Protein AF-A0A9E3T4A7-F1 (afdb_monomer)

Radius of gyration: 17.01 Å; Cα contacts (8 Å, |Δi|>4): 308; chains: 1; bounding box: 32×29×66 Å

Nearest PDB structures (foldseek):
  6pbk-assembly1_C-3  TM=8.764E-01  e=1.863E-07  Sulfolobus acidocaldarius DSM 639
  5tug-assembly1_C-2  TM=8.739E-01  e=6.715E-07  Sulfolobus acidocaldarius
  5tug-assembly1_D-3  TM=7.798E-01  e=9.202E-06  Sulfolobus acidocaldarius
  4i2x-assembly1_E  TM=5.797E-01  e=2.916E-01  Homo sapiens
  6v3p-assembly2_C  TM=4.335E-01  e=7.231E-01  Streptococcus agalactiae

Foldseek 3Di:
DPVVVVVVVVVVLVVVLQQWAKEFPDKDWPADPVGDQDPPVPPLWTKIKIKMAGQGQFWADPVQPKFKWKDAVVDIDTAHACVVQPPDPQHKDKDWPPDHTRHHGTMIIIMTIGNDDDDWHKMKIKIAGPSGHIDIDIDTD

pLDDT: mean 92.67, std 7.83, range [54.75, 98.69]

Mean predicted aligned error: 5.04 Å

Solvent-accessible surface area (backbone atoms only — not comparable to full-atom values): 7828 Å² total; per-residue (Å²): 134,67,68,63,59,52,53,51,54,52,51,52,53,51,51,52,45,71,31,42,39,64,38,71,77,49,68,48,64,35,50,44,98,88,66,48,74,38,54,77,84,71,81,67,41,28,42,35,42,36,35,33,32,28,73,24,79,42,68,61,70,67,75,80,60,45,47,39,32,44,34,45,64,97,61,56,44,78,46,42,35,36,92,79,39,60,94,48,68,58,20,30,51,75,48,44,79,80,52,93,63,52,33,52,76,27,39,36,39,37,39,37,38,25,74,55,80,78,76,74,45,55,30,38,39,36,45,28,45,81,81,66,53,64,37,72,50,75,46,76,86

Structure (mmCIF, N/CA/C/O backbone):
data_AF-A0A9E3T4A7-F1
#
_entry.id   AF-A0A9E3T4A7-F1
#
loop_
_atom_site.group_PDB
_atom_site.id
_atom_site.type_symbol
_atom_site.label_atom_id
_atom_site.label_alt_id
_atom_site.label_comp_id
_atom_site.label_asym_id
_atom_site.label_entity_id
_atom_site.label_seq_id
_atom_site.pdbx_PDB_ins_code
_atom_site.Cartn_x
_atom_site.Cartn_y
_atom_site.Cartn_z
_atom_site.occupancy
_atom_site.B_iso_or_equiv
_atom_site.auth_seq_id
_atom_site.auth_comp_id
_atom_site.auth_asym_id
_atom_site.auth_atom_id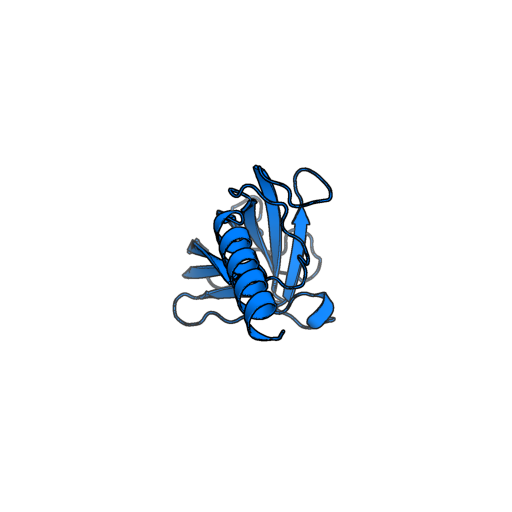
_atom_site.pdbx_PDB_model_num
ATOM 1 N N . MET A 1 1 ? -1.606 -4.770 42.884 1.00 54.75 1 MET A N 1
ATOM 2 C CA . MET A 1 1 ? -2.603 -4.351 41.872 1.00 54.75 1 MET A CA 1
ATOM 3 C C . MET A 1 1 ? -2.022 -4.399 40.449 1.00 54.75 1 MET A C 1
ATOM 5 O O . MET A 1 1 ? -2.256 -3.493 39.681 1.00 54.75 1 MET A O 1
ATOM 9 N N . GLN A 1 2 ? -1.274 -5.444 40.065 1.00 60.03 2 GLN A N 1
ATOM 10 C CA . GLN A 1 2 ? -0.602 -5.496 38.746 1.00 60.03 2 GLN A CA 1
ATOM 11 C C . GLN A 1 2 ? -1.293 -6.431 37.734 1.00 60.03 2 GLN A C 1
ATOM 13 O O . GLN A 1 2 ? -1.155 -6.250 36.531 1.00 60.03 2 GLN A O 1
ATOM 18 N N . GLY A 1 3 ? -2.070 -7.415 38.206 1.00 66.62 3 GLY A N 1
ATOM 19 C CA . GLY A 1 3 ? -2.754 -8.380 37.333 1.00 66.62 3 GLY A CA 1
ATOM 20 C C . GLY A 1 3 ? -4.031 -7.853 36.667 1.00 66.62 3 GLY A C 1
ATOM 21 O O . GLY A 1 3 ? -4.345 -8.268 35.557 1.00 66.62 3 GLY A O 1
ATOM 22 N N . GLY A 1 4 ? -4.753 -6.923 37.306 1.00 77.69 4 GLY A N 1
ATOM 23 C CA . GLY A 1 4 ? -5.997 -6.356 36.763 1.00 77.69 4 GLY A CA 1
ATOM 24 C C . GLY A 1 4 ? -5.761 -5.464 35.542 1.00 77.69 4 GLY A C 1
ATOM 25 O O . GLY A 1 4 ? -6.419 -5.632 34.518 1.00 77.69 4 GLY A O 1
ATOM 26 N N . ASP A 1 5 ? -4.755 -4.590 35.617 1.00 78.75 5 ASP A N 1
ATOM 27 C CA . ASP A 1 5 ? -4.411 -3.654 34.538 1.00 78.75 5 ASP A CA 1
ATOM 28 C C . ASP A 1 5 ? -3.864 -4.379 33.298 1.00 78.75 5 ASP A C 1
ATOM 30 O O . ASP A 1 5 ? -4.165 -4.019 32.155 1.00 78.75 5 ASP A O 1
ATOM 34 N N . ALA A 1 6 ? -3.110 -5.464 33.508 1.00 76.81 6 ALA A N 1
ATOM 35 C CA . ALA A 1 6 ? -2.626 -6.315 32.427 1.00 76.81 6 ALA A CA 1
ATOM 36 C C . ALA A 1 6 ? -3.787 -6.992 31.675 1.00 76.81 6 ALA A C 1
ATOM 38 O O . ALA A 1 6 ? -3.819 -6.963 30.447 1.00 76.81 6 ALA A O 1
ATOM 39 N N . ILE A 1 7 ? -4.780 -7.540 32.384 1.00 80.50 7 ILE A N 1
ATOM 40 C CA . ILE A 1 7 ? -5.950 -8.172 31.749 1.00 80.50 7 ILE A CA 1
ATOM 41 C C . ILE A 1 7 ? -6.802 -7.134 31.010 1.00 80.50 7 ILE A C 1
ATOM 43 O O . ILE A 1 7 ? -7.210 -7.379 29.875 1.00 80.50 7 ILE A O 1
ATOM 47 N N . ALA A 1 8 ? -7.020 -5.959 31.607 1.00 78.56 8 ALA A N 1
ATOM 48 C CA . ALA A 1 8 ? -7.761 -4.878 30.964 1.00 78.56 8 ALA A CA 1
ATOM 49 C C . ALA A 1 8 ? -7.078 -4.424 29.663 1.00 78.56 8 ALA A C 1
ATOM 51 O O . ALA A 1 8 ? -7.720 -4.367 28.616 1.00 78.56 8 ALA A O 1
ATOM 52 N N . SER A 1 9 ? -5.764 -4.174 29.687 1.00 80.00 9 SER A N 1
ATOM 53 C CA . SER A 1 9 ? -5.018 -3.767 28.486 1.00 80.00 9 SER A CA 1
ATOM 54 C C . SER A 1 9 ? -5.016 -4.835 27.384 1.00 80.00 9 SER A C 1
ATOM 56 O O . SER A 1 9 ? -5.099 -4.497 26.202 1.00 80.00 9 SER A O 1
ATOM 58 N N . MET A 1 10 ? -4.993 -6.120 27.747 1.00 79.19 10 MET A N 1
ATOM 59 C CA . MET A 1 10 ? -5.132 -7.221 26.790 1.00 79.19 10 MET A CA 1
ATOM 60 C C . MET A 1 10 ? -6.530 -7.279 26.164 1.00 79.19 10 MET A C 1
ATOM 62 O O . MET A 1 10 ? -6.639 -7.476 24.952 1.00 79.19 10 MET A O 1
ATOM 66 N N . ALA A 1 11 ? -7.586 -7.059 26.953 1.00 75.06 11 ALA A N 1
ATOM 67 C CA . ALA A 1 11 ? -8.955 -6.990 26.447 1.00 75.06 11 ALA A CA 1
ATOM 68 C C . ALA A 1 11 ? -9.130 -5.827 25.455 1.00 75.06 11 ALA A C 1
ATOM 70 O O . ALA A 1 11 ? -9.633 -6.045 24.353 1.00 75.06 11 ALA A O 1
ATOM 71 N N . TYR A 1 12 ? -8.611 -4.637 25.781 1.00 78.62 12 TYR A N 1
ATOM 72 C CA . TYR A 1 12 ? -8.646 -3.475 24.884 1.00 78.62 12 TYR A CA 1
ATOM 73 C C . TYR A 1 12 ? -7.902 -3.718 23.566 1.00 78.62 12 TYR A C 1
ATOM 75 O O . TYR A 1 12 ? -8.422 -3.403 22.500 1.00 78.62 12 TYR A O 1
ATOM 83 N N . ARG A 1 13 ? -6.704 -4.321 23.602 1.00 79.81 13 ARG A N 1
ATOM 84 C CA . ARG A 1 13 ? -5.953 -4.652 22.373 1.00 79.81 13 ARG A CA 1
ATOM 85 C C . ARG A 1 13 ? -6.700 -5.649 21.489 1.00 79.81 13 ARG A C 1
ATOM 87 O O . ARG A 1 13 ? -6.646 -5.538 20.265 1.00 79.81 13 ARG A O 1
ATOM 94 N N . SER A 1 14 ? -7.373 -6.622 22.101 1.00 76.38 14 SER A N 1
ATOM 95 C CA . SER A 1 14 ? -8.200 -7.593 21.382 1.00 76.38 14 SER A CA 1
ATOM 96 C C . SER A 1 14 ? -9.402 -6.913 20.720 1.00 76.38 14 SER A C 1
ATOM 98 O O . SER A 1 14 ? -9.646 -7.109 19.532 1.00 76.38 14 SER A O 1
ATOM 100 N N . GLU A 1 15 ? -10.103 -6.046 21.453 1.00 79.69 15 GLU A N 1
ATOM 101 C CA . GLU A 1 15 ? -11.248 -5.296 20.933 1.00 79.69 15 GLU A CA 1
ATOM 102 C C . GLU A 1 15 ? -10.846 -4.346 19.795 1.00 79.69 15 GLU A C 1
ATOM 104 O O . GLU A 1 15 ? -11.518 -4.298 18.765 1.00 79.69 15 GLU A O 1
ATOM 109 N N . GLU A 1 16 ? -9.713 -3.650 19.920 1.00 77.75 16 GLU A N 1
ATOM 110 C CA . GLU A 1 16 ? -9.213 -2.754 18.873 1.00 77.75 16 GLU A CA 1
ATOM 111 C C . GLU A 1 16 ? -8.851 -3.519 17.591 1.00 77.75 16 GLU A C 1
ATOM 113 O O . GLU A 1 16 ? -9.136 -3.062 16.483 1.00 77.75 16 GLU A O 1
ATOM 118 N N . ARG A 1 17 ? -8.303 -4.734 17.725 1.00 78.44 17 ARG A N 1
ATOM 119 C CA . ARG A 1 17 ? -8.078 -5.647 16.592 1.00 78.44 17 ARG A CA 1
ATOM 120 C C . ARG A 1 17 ? -9.379 -6.134 15.959 1.00 78.44 17 ARG A C 1
ATOM 122 O O . ARG A 1 17 ? -9.418 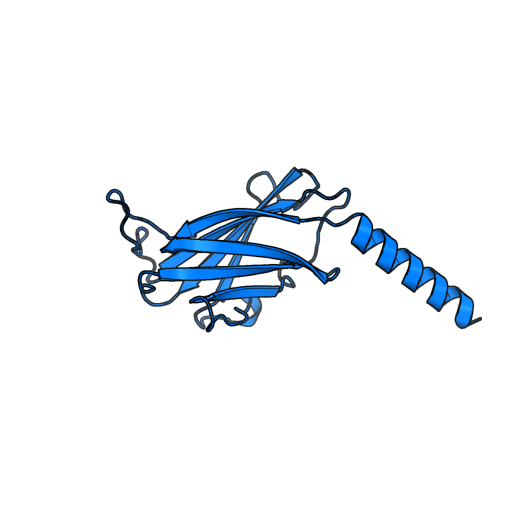-6.316 14.748 1.00 78.44 17 ARG A O 1
ATOM 129 N N . MET A 1 18 ? -10.427 -6.362 16.749 1.00 79.94 18 MET A N 1
ATOM 130 C CA . MET A 1 18 ? -11.738 -6.765 16.227 1.00 79.94 18 MET A CA 1
ATOM 131 C C . MET A 1 18 ? -12.436 -5.616 15.490 1.00 79.94 18 MET A C 1
ATOM 133 O O . MET A 1 18 ? -13.105 -5.852 14.487 1.00 79.94 18 MET A O 1
ATOM 137 N N . LYS A 1 19 ? -12.267 -4.375 15.963 1.00 87.25 19 LYS A N 1
ATOM 138 C CA . LYS A 1 19 ? -12.854 -3.178 15.342 1.00 87.25 19 LYS A CA 1
ATOM 139 C C . LYS A 1 19 ? -12.082 -2.700 14.122 1.00 87.25 19 LYS A C 1
ATOM 141 O O . LYS A 1 19 ? -12.698 -2.201 13.185 1.00 87.25 19 LYS A O 1
ATOM 146 N N . SER A 1 20 ? -10.765 -2.854 14.107 1.00 90.25 20 SER A N 1
ATOM 147 C CA . SER A 1 20 ? -9.947 -2.501 12.950 1.00 90.25 20 SER A CA 1
ATOM 148 C C . SER A 1 20 ? -10.022 -3.595 11.884 1.00 90.25 20 SER A C 1
ATOM 150 O O . SER A 1 20 ? -9.679 -4.742 12.147 1.00 90.25 20 SER A O 1
ATOM 152 N N . GLN A 1 21 ? -10.431 -3.253 10.664 1.00 95.75 21 GLN A N 1
ATOM 153 C CA . GLN A 1 21 ? -10.386 -4.151 9.507 1.00 95.75 21 GLN A CA 1
ATOM 154 C C . GLN A 1 21 ? -9.998 -3.349 8.269 1.00 95.75 21 GLN A C 1
ATOM 156 O O . GLN A 1 21 ? -10.434 -2.210 8.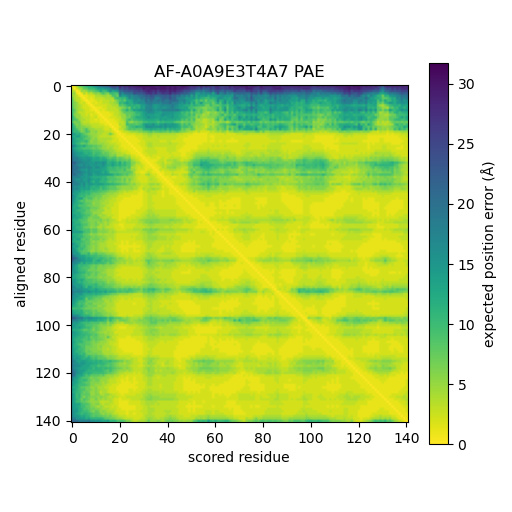099 1.00 95.75 21 GLN A O 1
ATOM 161 N N . ILE A 1 22 ? -9.188 -3.947 7.400 1.00 98.00 22 ILE A N 1
ATOM 162 C CA . ILE A 1 22 ? -8.771 -3.331 6.142 1.00 98.00 22 ILE A CA 1
ATOM 163 C C . ILE A 1 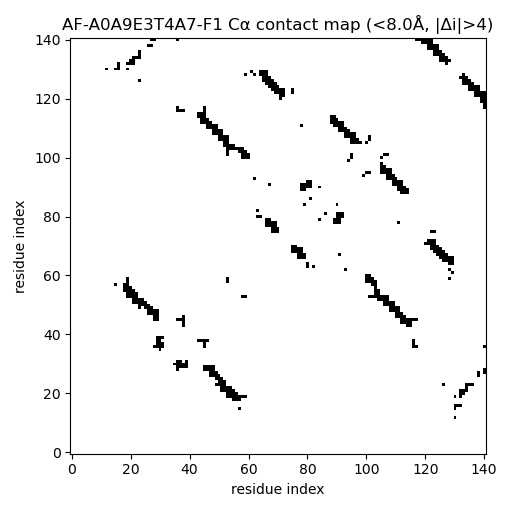22 ? -8.958 -4.299 4.986 1.00 98.00 22 ILE A C 1
ATOM 165 O O . ILE A 1 22 ? -8.938 -5.514 5.178 1.00 98.00 22 ILE A O 1
ATOM 169 N N . ARG A 1 23 ? -9.098 -3.745 3.783 1.00 98.38 23 ARG A N 1
ATOM 170 C CA . ARG A 1 23 ? -9.089 -4.518 2.548 1.00 98.38 23 ARG A CA 1
ATOM 171 C C . ARG A 1 23 ? -8.361 -3.777 1.442 1.00 98.38 23 ARG A C 1
ATOM 173 O O . ARG A 1 23 ? -8.708 -2.635 1.150 1.00 98.38 23 ARG A O 1
ATOM 180 N N . ILE A 1 24 ? -7.401 -4.423 0.799 1.00 98.56 24 ILE A N 1
ATOM 181 C CA . ILE A 1 24 ? -6.835 -3.957 -0.462 1.00 98.56 24 ILE A CA 1
ATOM 182 C C . ILE A 1 24 ? -7.923 -4.141 -1.520 1.00 98.56 24 ILE A C 1
ATOM 184 O O . ILE A 1 24 ? -8.411 -5.248 -1.755 1.00 98.56 24 ILE A O 1
ATOM 188 N N . ILE A 1 25 ? -8.359 -3.032 -2.109 1.00 98.06 25 ILE A N 1
ATOM 189 C CA . ILE A 1 25 ? -9.440 -3.025 -3.100 1.00 98.06 25 ILE A CA 1
ATOM 190 C C . ILE A 1 25 ? -8.906 -2.995 -4.528 1.00 98.06 25 ILE A C 1
ATOM 192 O O . ILE A 1 25 ? -9.595 -3.462 -5.431 1.00 98.06 25 ILE A O 1
ATOM 196 N N . HIS A 1 26 ? -7.697 -2.465 -4.731 1.00 97.56 26 HIS A N 1
ATOM 197 C CA . HIS A 1 26 ? -7.039 -2.440 -6.029 1.00 97.56 26 HIS A CA 1
ATOM 198 C C . HIS A 1 26 ? -5.544 -2.125 -5.895 1.00 97.56 26 HIS A C 1
ATOM 200 O O . HIS A 1 26 ? -5.125 -1.521 -4.906 1.00 97.56 26 HIS A O 1
ATOM 206 N N . ALA A 1 27 ? -4.765 -2.495 -6.909 1.00 97.50 27 ALA A N 1
ATOM 207 C CA . ALA A 1 27 ? -3.399 -2.032 -7.092 1.00 97.50 27 ALA A CA 1
ATOM 208 C C . ALA A 1 27 ? -3.058 -1.964 -8.585 1.00 97.50 27 ALA A C 1
ATOM 210 O O . ALA A 1 27 ? -3.535 -2.803 -9.352 1.00 97.50 27 ALA A O 1
ATOM 211 N N . ALA A 1 28 ? -2.254 -0.978 -8.973 1.00 95.31 28 ALA A N 1
ATOM 212 C CA . ALA A 1 28 ? -1.836 -0.744 -10.351 1.00 95.31 28 ALA A CA 1
ATOM 213 C C . ALA A 1 28 ? -0.485 -0.019 -10.390 1.00 95.31 28 ALA A C 1
ATOM 215 O O . ALA A 1 28 ? -0.167 0.739 -9.475 1.00 95.31 28 ALA A O 1
ATOM 216 N N . GLY A 1 29 ? 0.293 -0.234 -11.448 1.00 94.38 29 GLY A N 1
ATOM 217 C CA . GLY A 1 29 ? 1.458 0.599 -11.735 1.00 94.38 29 GLY A CA 1
ATOM 218 C C . GLY A 1 29 ? 1.058 1.971 -12.284 1.00 94.38 29 GLY A C 1
ATOM 219 O O . GLY A 1 29 ? -0.086 2.192 -12.680 1.00 94.38 29 GLY A O 1
ATOM 220 N N . GLU A 1 30 ? 2.011 2.889 -12.322 1.00 93.56 30 GLU A N 1
ATOM 221 C CA . GLU A 1 30 ? 1.974 4.100 -13.125 1.00 93.56 30 GLU A CA 1
ATOM 222 C C . GLU A 1 30 ? 2.061 3.718 -14.605 1.00 93.56 30 GLU A C 1
ATOM 224 O O . GLU A 1 30 ? 3.124 3.370 -15.117 1.00 93.56 30 GLU A O 1
ATOM 229 N N . LEU A 1 31 ? 0.902 3.675 -15.261 1.00 90.50 31 LEU A N 1
ATOM 230 C CA . LEU A 1 31 ? 0.785 3.295 -16.665 1.00 90.50 31 LEU A CA 1
ATOM 231 C C . LEU A 1 31 ? 0.633 4.538 -17.543 1.00 90.50 31 LEU A C 1
ATOM 233 O O . LEU A 1 31 ? -0.104 5.461 -17.186 1.00 90.50 31 LEU A O 1
ATOM 237 N N . ASP A 1 32 ? 1.285 4.536 -18.702 1.00 86.56 32 ASP A N 1
ATOM 238 C CA . ASP A 1 32 ? 1.069 5.530 -19.751 1.00 86.56 32 ASP A CA 1
ATOM 239 C C . ASP A 1 32 ? -0.289 5.342 -20.465 1.00 86.56 32 ASP A C 1
ATOM 241 O O . ASP A 1 32 ? -1.110 4.492 -20.106 1.00 86.56 32 ASP A O 1
ATOM 245 N N . SER A 1 33 ? -0.557 6.156 -21.492 1.00 85.94 33 SER A N 1
ATOM 246 C CA . SER A 1 33 ? -1.807 6.082 -22.262 1.00 85.94 33 SER A CA 1
ATOM 247 C C . SER A 1 33 ? -2.004 4.771 -23.028 1.00 85.94 33 SER A C 1
ATOM 249 O O . SER A 1 33 ? -3.139 4.448 -23.375 1.00 85.94 33 SER A O 1
ATOM 251 N N . ASP A 1 34 ? -0.924 4.037 -23.291 1.00 86.44 34 ASP A N 1
ATOM 252 C CA . ASP A 1 34 ? -0.921 2.762 -24.006 1.00 86.44 34 ASP A CA 1
ATOM 253 C C . ASP A 1 34 ? -0.900 1.557 -23.040 1.00 86.44 34 ASP A C 1
ATOM 255 O O . ASP A 1 34 ? -0.994 0.408 -23.475 1.00 86.44 34 ASP A O 1
ATOM 259 N N . GLY A 1 35 ? -0.855 1.812 -21.726 1.00 83.31 35 GLY A N 1
ATOM 260 C CA . GLY A 1 35 ? -0.883 0.802 -20.672 1.00 83.31 35 GLY A CA 1
ATOM 261 C C . GLY A 1 35 ? 0.493 0.279 -20.258 1.00 83.31 35 GLY A C 1
ATOM 262 O O . GLY A 1 35 ? 0.550 -0.717 -19.537 1.00 83.31 35 GLY A O 1
ATOM 263 N N . TRP A 1 36 ? 1.586 0.914 -20.686 1.00 84.25 36 TRP A N 1
ATOM 264 C CA . TRP A 1 36 ? 2.945 0.520 -20.311 1.00 84.25 36 TRP A CA 1
ATOM 265 C C . TRP A 1 36 ? 3.359 1.139 -18.987 1.00 84.25 36 TRP A C 1
ATOM 267 O O . TRP A 1 36 ? 3.123 2.320 -18.741 1.00 84.25 36 TRP A O 1
ATOM 277 N N . PHE A 1 37 ? 4.026 0.348 -18.148 1.00 87.62 37 PHE A N 1
ATOM 278 C CA . PHE A 1 37 ? 4.580 0.845 -16.897 1.00 87.62 37 PHE A CA 1
ATOM 279 C C . PHE A 1 37 ? 5.730 1.824 -17.151 1.00 87.62 37 PHE A C 1
ATOM 281 O O . PHE A 1 37 ? 6.778 1.443 -17.678 1.00 87.62 37 PHE A O 1
ATOM 288 N N . GLN A 1 38 ? 5.540 3.083 -16.763 1.00 89.56 38 GLN A N 1
ATOM 289 C CA . GLN A 1 38 ? 6.480 4.161 -17.040 1.00 89.56 38 GLN A CA 1
ATOM 290 C C . GLN A 1 38 ? 6.352 5.289 -16.006 1.00 89.56 38 GLN A C 1
ATOM 292 O O . GLN A 1 38 ? 5.281 5.522 -15.462 1.00 89.56 38 GLN A O 1
ATOM 297 N N . ASP A 1 39 ? 7.439 6.030 -15.777 1.00 91.25 39 ASP A N 1
ATOM 298 C CA . ASP A 1 39 ? 7.393 7.333 -15.103 1.00 91.25 39 ASP A CA 1
ATOM 299 C C . ASP A 1 39 ? 6.659 8.341 -16.007 1.00 91.25 39 ASP A C 1
ATOM 301 O O . ASP A 1 39 ? 7.240 8.941 -16.919 1.00 91.25 39 ASP A O 1
ATOM 305 N N . THR A 1 40 ? 5.347 8.469 -15.809 1.00 91.56 40 THR A N 1
ATOM 306 C CA . THR A 1 40 ? 4.474 9.316 -16.636 1.00 91.56 40 THR A CA 1
ATOM 307 C C . THR A 1 40 ? 4.546 10.785 -16.247 1.00 91.56 40 THR A C 1
ATOM 309 O O . THR A 1 40 ? 4.215 11.658 -17.053 1.00 91.56 40 THR A O 1
ATOM 312 N N . ASN A 1 41 ? 4.975 11.072 -15.019 1.00 91.38 41 ASN A N 1
ATOM 313 C CA . ASN A 1 41 ? 5.031 12.424 -14.483 1.00 91.38 41 ASN A CA 1
ATOM 314 C C . ASN A 1 41 ? 6.446 13.046 -14.550 1.00 91.38 41 ASN A C 1
ATOM 316 O O . ASN A 1 41 ? 6.594 14.253 -14.346 1.00 91.38 41 ASN A O 1
ATOM 320 N N . GLY A 1 42 ? 7.461 12.254 -14.909 1.00 90.31 42 GLY A N 1
ATOM 321 C CA . GLY A 1 42 ? 8.835 12.680 -15.170 1.00 90.31 42 GLY A CA 1
ATOM 322 C C . GLY A 1 42 ? 9.635 13.025 -13.913 1.00 90.31 42 GLY A C 1
ATOM 323 O O . GLY A 1 42 ? 10.597 13.793 -14.003 1.00 90.31 42 GLY A O 1
ATOM 324 N N . ASN A 1 43 ? 9.238 12.525 -12.739 1.00 92.50 43 ASN A N 1
ATOM 325 C CA . ASN A 1 43 ? 9.907 12.817 -11.465 1.00 92.50 43 ASN A CA 1
ATOM 326 C C . ASN A 1 43 ? 11.097 11.883 -11.162 1.00 92.50 43 ASN A C 1
ATOM 328 O O . ASN A 1 43 ? 11.715 12.007 -10.100 1.00 92.50 43 ASN A O 1
ATOM 332 N N . GLY A 1 44 ? 11.428 10.966 -12.074 1.00 92.12 44 GLY A N 1
ATOM 333 C CA . GLY A 1 44 ? 12.474 9.961 -11.910 1.00 92.12 44 GLY A CA 1
ATOM 334 C C . GLY A 1 44 ? 12.070 8.790 -11.012 1.00 92.12 44 GLY A C 1
ATOM 335 O O . GLY A 1 44 ? 12.945 8.034 -10.583 1.00 92.12 44 GLY A O 1
ATOM 336 N N . LYS A 1 45 ? 10.779 8.648 -10.696 1.00 94.19 45 LYS A N 1
ATOM 337 C CA . LYS A 1 45 ? 10.217 7.556 -9.903 1.00 94.19 45 LYS A CA 1
ATOM 338 C C . LYS A 1 45 ? 9.208 6.780 -10.738 1.00 94.19 45 LYS A C 1
ATOM 340 O O . LYS A 1 45 ? 8.465 7.339 -11.528 1.00 94.19 45 LYS A O 1
ATOM 345 N N . PHE A 1 46 ? 9.205 5.475 -10.532 1.00 95.56 46 PHE A N 1
ATOM 346 C CA . PHE A 1 46 ? 8.249 4.548 -11.107 1.00 95.56 46 PHE A CA 1
ATOM 347 C C . PHE A 1 46 ? 7.310 4.104 -9.993 1.00 95.56 46 PHE A C 1
ATOM 349 O O . PHE A 1 46 ? 7.741 3.420 -9.056 1.00 95.56 46 PHE A O 1
ATOM 356 N N . ASP A 1 47 ? 6.050 4.520 -10.074 1.00 97.12 47 ASP A N 1
ATOM 357 C CA . ASP A 1 47 ? 5.132 4.420 -8.945 1.00 97.12 47 ASP A CA 1
ATOM 358 C C . ASP A 1 47 ? 4.186 3.220 -9.043 1.00 97.12 47 ASP A C 1
ATOM 360 O O . ASP A 1 47 ? 3.603 2.936 -10.082 1.00 97.12 47 ASP A O 1
ATOM 364 N N . VAL A 1 48 ? 3.967 2.521 -7.929 1.00 97.75 48 VAL A N 1
ATOM 365 C CA . VAL A 1 48 ? 2.890 1.531 -7.788 1.00 97.75 48 VAL A CA 1
ATOM 366 C C . VAL A 1 48 ? 1.868 2.052 -6.792 1.00 97.75 48 VAL A C 1
ATOM 368 O O . VAL A 1 48 ? 2.188 2.353 -5.643 1.00 97.75 48 VAL A O 1
ATOM 371 N N . PHE A 1 49 ? 0.615 2.128 -7.220 1.00 97.88 49 PHE A N 1
ATOM 372 C CA . PHE A 1 49 ? -0.508 2.581 -6.417 1.00 97.88 49 PHE A CA 1
ATOM 373 C C . PHE A 1 49 ? -1.239 1.392 -5.803 1.00 97.88 49 PHE A C 1
ATOM 375 O O . PHE A 1 49 ? -1.594 0.440 -6.496 1.00 97.88 49 PHE A O 1
ATOM 382 N N . ILE A 1 50 ? -1.508 1.460 -4.502 1.00 98.62 50 ILE A N 1
ATOM 383 C CA . ILE A 1 50 ? -2.249 0.449 -3.747 1.00 98.62 50 ILE A CA 1
ATOM 384 C C . ILE A 1 50 ? -3.378 1.160 -3.004 1.00 98.62 50 ILE A C 1
ATOM 386 O O . ILE A 1 50 ? -3.132 2.000 -2.139 1.00 98.62 50 ILE A O 1
ATOM 390 N N . TRP A 1 51 ? -4.624 0.801 -3.301 1.00 98.62 51 TRP A N 1
ATOM 391 C CA . TRP A 1 51 ? -5.792 1.345 -2.613 1.00 98.62 51 TRP A CA 1
ATOM 392 C C . TRP A 1 51 ? -6.274 0.386 -1.536 1.00 98.62 51 TRP A C 1
ATOM 394 O O . TRP A 1 51 ? -6.632 -0.763 -1.809 1.00 98.62 51 TRP A O 1
ATOM 404 N N . VAL A 1 52 ? -6.330 0.883 -0.304 1.00 98.62 52 VAL A N 1
ATOM 405 C CA . VAL A 1 52 ? -6.716 0.124 0.883 1.00 98.62 52 VAL A CA 1
ATOM 406 C C . VAL A 1 52 ? -7.917 0.789 1.539 1.00 98.62 52 VAL A C 1
ATOM 408 O O . VAL A 1 52 ? -7.873 1.945 1.951 1.00 98.62 52 VAL A O 1
ATOM 411 N N . LYS A 1 53 ? -9.019 0.058 1.663 1.00 98.19 53 LYS A N 1
ATOM 412 C CA . LYS A 1 53 ? -10.239 0.530 2.314 1.00 98.19 53 LYS A CA 1
ATOM 413 C C . LYS A 1 53 ? -10.235 0.166 3.793 1.00 98.19 53 LYS A C 1
ATOM 415 O O . LYS A 1 53 ? -9.934 -0.974 4.141 1.00 98.19 53 LYS A O 1
ATOM 420 N N . ASN A 1 54 ? -10.629 1.105 4.652 1.00 97.75 54 ASN A N 1
ATOM 421 C CA . ASN A 1 54 ? -10.975 0.804 6.037 1.00 97.75 54 ASN A CA 1
ATOM 422 C C . ASN A 1 54 ? -12.389 0.211 6.054 1.00 97.75 54 ASN A C 1
ATOM 424 O O . ASN A 1 54 ? -13.384 0.910 5.844 1.00 97.75 54 ASN A O 1
ATOM 428 N N . THR A 1 55 ? -12.463 -1.100 6.255 1.00 97.50 55 THR A N 1
ATOM 429 C CA . THR A 1 55 ? -13.715 -1.861 6.358 1.00 97.50 55 THR A CA 1
ATOM 430 C C . THR A 1 55 ? -14.090 -2.154 7.810 1.00 97.50 55 THR A C 1
ATOM 432 O O . THR A 1 55 ? -15.015 -2.924 8.057 1.00 97.50 55 THR A O 1
ATOM 435 N N . GLY A 1 56 ? -13.349 -1.587 8.764 1.00 95.81 56 GLY A N 1
ATOM 436 C CA . GLY A 1 56 ? -13.590 -1.709 10.192 1.00 95.81 56 GLY A CA 1
ATOM 437 C C . GLY A 1 56 ? -14.586 -0.686 10.726 1.00 95.81 56 GLY A C 1
ATOM 438 O O . GLY A 1 56 ? -15.219 0.069 9.989 1.00 95.81 56 GLY A O 1
ATOM 439 N N . ALA A 1 57 ? -14.701 -0.668 12.050 1.00 94.56 57 ALA A N 1
ATOM 440 C CA . ALA A 1 57 ? -15.552 0.231 12.819 1.00 94.56 57 ALA A CA 1
ATOM 441 C C . ALA A 1 57 ? -14.767 1.342 13.543 1.00 94.56 57 ALA A C 1
ATOM 443 O O . ALA A 1 57 ? -15.386 2.244 14.106 1.00 94.56 57 ALA A O 1
ATOM 444 N N . SER A 1 58 ? -13.428 1.297 13.547 1.00 94.12 58 SER A N 1
ATOM 445 C CA . SER A 1 58 ? -12.571 2.323 14.157 1.00 94.12 58 SER A CA 1
ATOM 446 C C . SER A 1 58 ? -11.722 3.070 13.127 1.00 94.12 58 SER A C 1
ATOM 448 O O . SER A 1 58 ? -11.441 2.591 12.026 1.00 94.12 58 SER A O 1
ATOM 450 N N . ARG A 1 59 ? -11.337 4.299 13.484 1.00 95.31 59 ARG A N 1
ATOM 451 C CA . ARG A 1 59 ? -10.356 5.089 12.737 1.00 95.31 59 ARG A CA 1
ATOM 452 C C . ARG A 1 59 ? -8.971 4.476 12.931 1.00 95.31 59 ARG A C 1
ATOM 454 O O . ARG A 1 59 ? -8.574 4.214 14.062 1.00 95.31 59 ARG A O 1
ATOM 461 N N . ILE A 1 60 ? -8.216 4.352 11.845 1.00 96.06 60 ILE A N 1
ATOM 462 C CA . ILE A 1 60 ? -6.818 3.920 11.892 1.00 96.06 60 ILE A CA 1
ATOM 463 C C . ILE A 1 60 ? -5.925 5.167 11.950 1.00 96.06 60 ILE A C 1
ATOM 465 O O . ILE A 1 60 ? -6.131 6.136 11.217 1.00 96.06 60 ILE A O 1
ATOM 469 N N . ILE A 1 61 ? -4.958 5.154 12.865 1.00 94.94 61 ILE A N 1
ATOM 470 C CA . ILE A 1 61 ? -3.995 6.239 13.107 1.00 94.94 61 ILE A CA 1
ATOM 471 C C . ILE A 1 61 ? -2.560 5.730 12.929 1.00 94.94 61 ILE A C 1
ATOM 473 O O . ILE A 1 61 ? -2.360 4.541 12.693 1.00 94.94 61 ILE A O 1
ATOM 477 N N . ALA A 1 62 ? -1.577 6.629 13.072 1.00 95.31 62 ALA A N 1
ATOM 478 C CA . ALA A 1 62 ? -0.152 6.330 12.897 1.00 95.31 62 ALA A CA 1
ATOM 479 C C . ALA A 1 62 ? 0.134 5.699 11.526 1.00 95.31 62 ALA A C 1
ATOM 481 O O . ALA A 1 62 ? 0.750 4.642 11.420 1.00 95.31 62 ALA A O 1
ATOM 482 N N . LEU A 1 63 ? -0.358 6.357 10.473 1.00 96.44 63 LEU A N 1
ATOM 483 C CA . LEU A 1 63 ? -0.299 5.849 9.106 1.00 96.44 63 LEU A CA 1
ATOM 484 C C . LEU A 1 63 ? 1.138 5.678 8.603 1.00 96.44 63 LEU A C 1
ATOM 486 O O . LEU A 1 63 ? 1.362 4.787 7.809 1.00 96.44 63 LEU A O 1
ATOM 490 N N . ASP A 1 64 ? 2.129 6.397 9.133 1.00 96.88 64 ASP A N 1
ATOM 491 C CA . ASP A 1 64 ? 3.548 6.166 8.802 1.00 96.88 64 ASP A CA 1
ATOM 492 C C . ASP A 1 64 ? 4.127 4.869 9.400 1.00 96.88 64 ASP A C 1
ATOM 494 O O . ASP A 1 64 ? 5.220 4.442 9.033 1.00 96.88 64 ASP A O 1
ATOM 498 N N . GLN A 1 65 ? 3.408 4.232 10.332 1.00 96.88 65 GLN A N 1
ATOM 499 C CA . GLN A 1 65 ? 3.811 2.991 11.005 1.00 96.88 65 GLN A CA 1
ATOM 500 C C . GLN A 1 65 ? 3.166 1.740 10.392 1.00 96.88 65 GLN A C 1
ATOM 502 O O . GLN A 1 65 ? 3.226 0.665 10.990 1.00 96.88 65 GLN A O 1
ATOM 507 N N . LEU A 1 66 ? 2.530 1.858 9.223 1.00 98.06 66 LEU A N 1
ATOM 508 C CA . LEU A 1 66 ? 2.091 0.687 8.467 1.00 98.06 66 LEU A CA 1
ATOM 509 C C . LEU A 1 66 ? 3.303 -0.126 8.006 1.00 98.06 66 LEU A C 1
ATOM 511 O O . LEU A 1 66 ? 4.330 0.426 7.609 1.00 98.06 66 LEU A O 1
ATOM 515 N N . ASP A 1 67 ? 3.161 -1.447 7.988 1.00 98.50 67 ASP A N 1
ATOM 516 C CA . ASP A 1 67 ? 4.118 -2.303 7.296 1.00 98.50 67 ASP A CA 1
ATOM 517 C C . ASP A 1 67 ? 3.596 -2.614 5.896 1.00 98.50 67 ASP A C 1
ATOM 519 O O . ASP A 1 67 ? 2.566 -3.277 5.735 1.00 98.50 67 ASP A O 1
ATOM 523 N N . VAL A 1 68 ? 4.333 -2.147 4.889 1.00 98.62 68 VAL A N 1
ATOM 524 C CA . VAL A 1 68 ? 4.058 -2.391 3.472 1.00 98.62 68 VAL A CA 1
ATOM 525 C C . VAL A 1 68 ? 5.108 -3.357 2.938 1.00 98.62 68 VAL A C 1
ATOM 527 O O . VAL A 1 68 ? 6.305 -3.075 2.969 1.00 98.62 68 VAL A O 1
ATOM 530 N N . PHE A 1 69 ? 4.659 -4.510 2.455 1.00 98.56 69 PHE A N 1
ATOM 531 C CA . PHE A 1 69 ? 5.488 -5.473 1.743 1.00 98.56 69 PHE A CA 1
ATOM 532 C C . PHE A 1 69 ? 5.105 -5.464 0.275 1.00 98.56 69 PHE A C 1
ATOM 534 O O . PHE A 1 69 ? 3.918 -5.557 -0.052 1.00 98.56 69 PHE A O 1
ATOM 541 N N . PHE A 1 70 ? 6.109 -5.379 -0.589 1.00 98.38 70 PHE A N 1
ATOM 542 C CA . PHE A 1 70 ? 5.916 -5.362 -2.028 1.00 98.38 70 PHE A CA 1
ATOM 543 C C . PHE A 1 70 ? 7.103 -5.993 -2.761 1.00 98.38 70 PHE A C 1
ATOM 545 O O . PHE A 1 70 ? 8.241 -5.953 -2.286 1.00 98.38 70 PHE A O 1
ATOM 552 N N . GLY A 1 71 ? 6.825 -6.597 -3.912 1.00 97.25 71 GLY A N 1
ATOM 553 C CA . GLY A 1 71 ? 7.826 -7.125 -4.835 1.00 97.25 71 GLY A CA 1
ATOM 554 C C . GLY A 1 71 ? 7.333 -8.358 -5.593 1.00 97.25 71 GLY A C 1
ATOM 555 O O . GLY A 1 71 ? 6.189 -8.784 -5.394 1.00 97.25 71 GLY A O 1
ATOM 556 N N . PRO A 1 72 ? 8.181 -8.935 -6.463 1.00 96.50 72 PRO A N 1
ATOM 557 C CA . PRO A 1 72 ? 7.848 -10.137 -7.219 1.00 96.50 72 PRO A CA 1
ATOM 558 C C . PRO A 1 72 ? 7.406 -11.288 -6.308 1.00 96.50 72 PRO A C 1
ATOM 560 O O . PRO A 1 72 ? 7.901 -11.441 -5.187 1.00 96.50 72 PRO A O 1
ATOM 563 N N . GLU A 1 73 ? 6.485 -12.126 -6.784 1.00 93.88 73 GLU A N 1
ATOM 564 C CA . GLU A 1 73 ? 6.053 -13.324 -6.060 1.00 93.88 73 GLU A CA 1
ATOM 565 C C . GLU A 1 73 ? 7.266 -14.213 -5.730 1.00 93.88 73 GLU A C 1
ATOM 567 O O . GLU A 1 73 ? 8.039 -14.600 -6.603 1.00 93.88 73 GLU A O 1
ATOM 572 N N . GLY A 1 74 ? 7.460 -14.505 -4.440 1.00 92.44 74 GLY A N 1
ATOM 573 C CA . GLY A 1 74 ? 8.618 -15.254 -3.937 1.00 92.44 74 GLY A CA 1
ATOM 574 C C . GLY A 1 74 ? 9.860 -14.412 -3.609 1.00 92.44 74 GLY A C 1
ATOM 575 O O . GLY A 1 74 ? 10.776 -14.939 -2.983 1.00 92.44 74 GLY A O 1
ATOM 576 N N . ASN A 1 75 ? 9.889 -13.120 -3.956 1.00 95.06 75 ASN A N 1
ATOM 577 C CA . ASN A 1 75 ? 10.995 -12.203 -3.653 1.00 95.06 75 ASN A CA 1
ATOM 578 C C . ASN A 1 75 ? 10.503 -10.783 -3.300 1.00 95.06 75 ASN A C 1
ATOM 580 O O . ASN A 1 75 ? 10.967 -9.785 -3.850 1.00 95.06 75 ASN A O 1
ATOM 584 N N . PHE A 1 76 ? 9.528 -10.690 -2.396 1.00 96.44 76 PHE A N 1
ATOM 585 C CA . PHE A 1 76 ? 9.040 -9.416 -1.869 1.00 96.44 76 PHE A CA 1
ATOM 586 C C . PHE A 1 76 ? 9.828 -8.994 -0.624 1.00 96.44 76 PHE A C 1
ATOM 588 O O . PHE A 1 76 ? 10.311 -9.830 0.142 1.00 96.44 76 PHE A O 1
ATOM 595 N N . ALA A 1 77 ? 9.909 -7.688 -0.386 1.00 97.75 77 ALA A N 1
ATOM 596 C CA . ALA A 1 77 ? 10.576 -7.118 0.778 1.00 97.75 77 ALA A CA 1
ATOM 597 C C . ALA A 1 77 ? 9.656 -6.137 1.509 1.00 97.75 77 ALA A C 1
ATOM 599 O O . ALA A 1 77 ? 8.674 -5.645 0.951 1.00 97.75 77 ALA A O 1
ATOM 600 N N . ARG A 1 78 ? 9.980 -5.842 2.773 1.00 98.00 78 ARG A N 1
ATOM 601 C CA . ARG A 1 78 ? 9.368 -4.718 3.488 1.00 98.00 78 ARG A CA 1
ATOM 602 C C . ARG A 1 78 ? 9.920 -3.423 2.905 1.00 98.00 78 ARG A C 1
ATOM 604 O O . ARG A 1 78 ? 11.131 -3.214 2.938 1.00 98.00 78 ARG A O 1
ATOM 611 N N . ILE A 1 79 ? 9.037 -2.554 2.436 1.00 98.31 79 ILE A N 1
ATOM 612 C CA . ILE A 1 79 ? 9.399 -1.242 1.911 1.00 98.31 79 ILE A CA 1
ATOM 613 C C . ILE A 1 79 ? 9.291 -0.217 3.053 1.00 98.31 79 ILE A C 1
ATOM 615 O O . ILE A 1 79 ? 8.261 -0.171 3.735 1.00 98.31 79 ILE A O 1
ATOM 619 N N . PRO A 1 80 ? 10.338 0.578 3.333 1.00 98.12 80 PRO A N 1
ATOM 620 C CA . PRO A 1 80 ? 10.278 1.610 4.363 1.00 98.12 80 PRO A CA 1
ATOM 621 C C . PRO A 1 80 ? 9.368 2.773 3.943 1.00 98.12 80 PRO A C 1
ATOM 623 O O . PRO A 1 80 ? 9.307 3.130 2.768 1.00 98.12 80 PRO A O 1
ATOM 626 N N . ASN A 1 81 ? 8.687 3.387 4.913 1.00 97.88 81 ASN A N 1
ATOM 627 C CA . ASN A 1 81 ? 7.992 4.658 4.699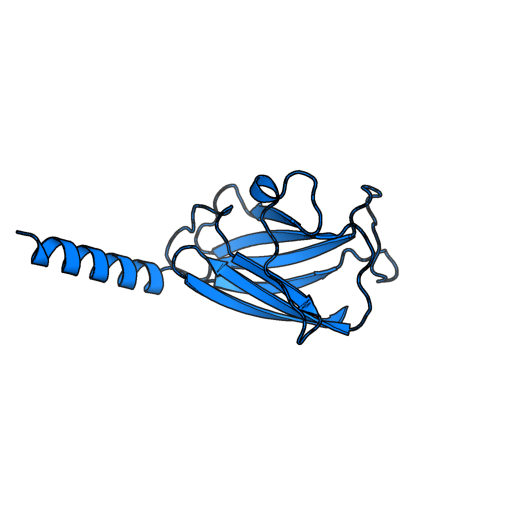 1.00 97.88 81 ASN A CA 1
ATOM 628 C C . ASN A 1 81 ? 9.018 5.748 4.349 1.00 97.88 81 ASN A C 1
ATOM 630 O O . ASN A 1 81 ? 10.135 5.721 4.871 1.00 97.88 81 ASN A O 1
ATOM 634 N N . GLU A 1 82 ? 8.648 6.709 3.506 1.00 96.69 82 GLU A N 1
ATOM 635 C CA . GLU A 1 82 ? 9.533 7.797 3.068 1.00 96.69 82 GLU A CA 1
ATOM 636 C C . GLU A 1 82 ? 10.167 8.572 4.236 1.00 96.69 82 GLU A C 1
ATOM 638 O O . GLU A 1 82 ? 11.363 8.858 4.202 1.00 96.69 82 GLU A O 1
ATOM 643 N N . ASN A 1 83 ? 9.436 8.782 5.338 1.00 95.56 83 ASN A N 1
ATOM 644 C CA . ASN A 1 83 ? 9.963 9.459 6.528 1.00 95.56 83 ASN A CA 1
ATOM 645 C C . ASN A 1 83 ? 11.101 8.677 7.205 1.00 95.56 83 ASN A C 1
ATOM 647 O O . ASN A 1 83 ? 11.945 9.265 7.879 1.00 95.56 83 ASN A O 1
ATOM 651 N N . ALA A 1 84 ? 11.128 7.351 7.046 1.00 94.19 84 ALA A N 1
ATOM 652 C CA . ALA A 1 84 ? 12.185 6.485 7.566 1.00 94.19 84 ALA A CA 1
ATOM 653 C C . ALA A 1 84 ? 13.298 6.217 6.537 1.00 94.19 84 ALA A C 1
ATOM 655 O O . ALA A 1 84 ? 14.420 5.895 6.925 1.00 94.19 84 ALA A O 1
ATOM 656 N N . ALA A 1 85 ? 12.990 6.312 5.242 1.00 93.62 85 ALA A N 1
ATOM 657 C CA . ALA A 1 85 ? 13.918 6.031 4.148 1.00 93.62 85 ALA A CA 1
ATOM 658 C C . ALA A 1 85 ? 14.772 7.246 3.744 1.00 93.62 85 ALA A C 1
ATOM 660 O O . ALA A 1 85 ? 15.850 7.073 3.163 1.00 93.62 85 ALA A O 1
ATOM 661 N N . GLY A 1 86 ? 14.286 8.463 4.014 1.00 89.19 86 GLY A N 1
ATOM 662 C CA . GLY A 1 86 ? 14.830 9.679 3.413 1.00 89.19 86 GLY A CA 1
ATOM 663 C C . GLY A 1 86 ? 14.734 9.599 1.887 1.00 89.19 86 GLY A C 1
ATOM 664 O O . GLY A 1 86 ? 13.710 9.186 1.346 1.00 89.19 86 GLY A O 1
ATOM 665 N N . ASP A 1 87 ? 15.833 9.900 1.197 1.00 86.81 87 ASP A N 1
ATOM 666 C CA . ASP A 1 87 ? 15.894 9.879 -0.274 1.00 86.81 87 ASP A CA 1
ATOM 667 C C . ASP A 1 87 ? 16.152 8.481 -0.873 1.00 86.81 87 ASP A C 1
ATOM 669 O O . ASP A 1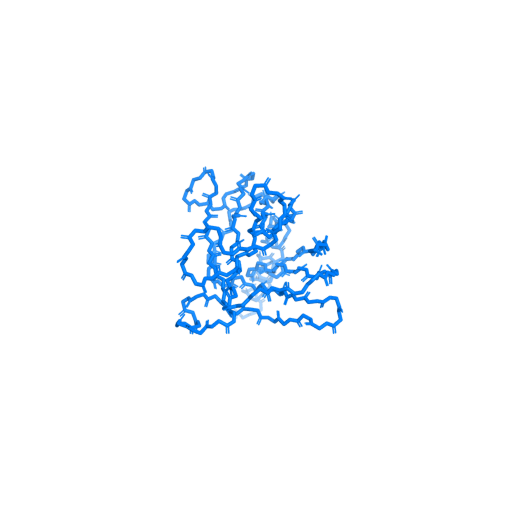 87 ? 16.315 8.334 -2.085 1.00 86.81 87 ASP A O 1
ATOM 673 N N . SER A 1 88 ? 16.210 7.432 -0.045 1.00 95.00 88 SER A N 1
ATOM 674 C CA . SER A 1 88 ? 16.484 6.070 -0.519 1.00 95.00 88 SER A CA 1
ATOM 675 C C . SER A 1 88 ? 15.244 5.427 -1.142 1.00 95.00 88 SER A C 1
ATOM 677 O O . SER A 1 88 ? 14.157 5.490 -0.569 1.00 95.00 88 SER A O 1
ATOM 679 N N . LEU A 1 89 ? 15.427 4.746 -2.277 1.00 96.06 89 LEU A N 1
ATOM 680 C CA . LEU A 1 89 ? 14.395 3.964 -2.967 1.00 96.06 89 LEU A CA 1
ATOM 681 C C . LEU A 1 89 ? 14.718 2.453 -2.903 1.00 96.06 89 LEU A C 1
ATOM 683 O O . LEU A 1 89 ? 15.896 2.088 -2.926 1.00 96.06 89 LEU A O 1
ATOM 687 N N . PRO A 1 90 ? 13.708 1.563 -2.864 1.00 97.44 90 PRO A N 1
ATOM 688 C CA . PRO A 1 90 ? 12.284 1.883 -2.842 1.00 97.44 90 PRO A CA 1
ATOM 689 C C . PRO A 1 90 ? 11.811 2.392 -1.475 1.00 97.44 90 PRO A C 1
ATOM 691 O O . PRO A 1 90 ? 12.295 1.953 -0.432 1.00 97.44 90 PRO A O 1
ATOM 694 N N . ASN A 1 91 ? 10.834 3.295 -1.491 1.00 98.19 91 ASN A N 1
ATOM 695 C CA . ASN A 1 91 ? 10.122 3.765 -0.303 1.00 98.19 91 ASN A CA 1
ATOM 696 C C . ASN A 1 91 ? 8.623 3.902 -0.608 1.00 98.19 91 ASN A C 1
ATOM 698 O O . ASN A 1 91 ? 8.198 3.641 -1.734 1.00 98.19 91 ASN A O 1
ATOM 702 N N . TRP A 1 92 ? 7.803 4.248 0.382 1.00 98.38 92 TRP A N 1
ATOM 703 C CA . TRP A 1 92 ? 6.383 4.500 0.142 1.00 98.38 92 TRP A CA 1
ATOM 704 C C . TRP A 1 92 ? 5.852 5.716 0.898 1.00 98.38 92 TRP A C 1
ATOM 706 O O . TRP A 1 92 ? 6.300 6.027 2.004 1.00 98.38 92 TRP A O 1
ATOM 716 N N . SER A 1 93 ? 4.854 6.350 0.295 1.00 97.81 93 SER A N 1
ATOM 717 C CA . SER A 1 93 ? 4.076 7.468 0.829 1.00 97.81 93 SER A CA 1
ATOM 718 C C . SER A 1 93 ? 2.588 7.109 0.861 1.00 97.81 93 SER A C 1
ATOM 720 O O . SER A 1 93 ? 2.167 6.078 0.320 1.00 97.81 93 SER A O 1
ATOM 722 N N . TRP A 1 94 ? 1.768 7.929 1.517 1.00 98.00 94 TRP A N 1
ATOM 723 C CA . TRP A 1 94 ? 0.326 7.705 1.573 1.00 98.00 94 TRP A CA 1
ATOM 724 C C . TRP A 1 94 ? -0.482 8.996 1.504 1.00 98.00 94 TRP A C 1
ATOM 726 O O . TRP A 1 94 ? -0.044 10.065 1.919 1.00 98.00 94 TRP A O 1
ATOM 736 N N . SER A 1 95 ? -1.714 8.869 1.024 1.00 98.06 95 SER A N 1
ATOM 737 C CA . SER A 1 95 ? -2.741 9.903 1.098 1.00 98.06 95 SER A CA 1
ATOM 738 C C . SER A 1 95 ? -4.113 9.269 1.317 1.00 98.06 95 SER A C 1
ATOM 740 O O . SER A 1 95 ? -4.349 8.108 0.982 1.00 98.06 95 SER A O 1
ATOM 742 N N . VAL A 1 96 ? -5.037 10.007 1.927 1.00 97.88 96 VAL A N 1
ATOM 743 C CA . VAL A 1 96 ? -6.427 9.562 2.084 1.00 97.88 96 VAL A CA 1
ATOM 744 C C . VAL A 1 96 ? -7.250 10.176 0.953 1.00 97.88 96 VAL A C 1
ATOM 746 O O . VAL A 1 96 ? -7.291 11.391 0.806 1.00 97.88 96 VAL A O 1
ATOM 749 N N . GLU A 1 97 ? -7.921 9.340 0.160 1.00 96.88 97 GLU A N 1
ATOM 750 C CA . GLU A 1 97 ? -8.656 9.776 -1.044 1.00 96.88 97 GLU A CA 1
ATOM 751 C C . GLU A 1 97 ? -9.855 10.679 -0.708 1.00 96.88 97 GLU A C 1
ATOM 753 O O . GLU A 1 97 ? -10.178 11.615 -1.431 1.00 96.88 97 GLU A O 1
ATOM 758 N N . ASN A 1 98 ? -10.525 10.410 0.416 1.00 90.00 98 ASN A N 1
ATOM 759 C CA . ASN A 1 98 ? -11.818 11.015 0.756 1.00 90.00 98 ASN A CA 1
ATOM 760 C C . ASN A 1 98 ? -11.757 11.945 1.981 1.00 90.00 98 ASN A C 1
ATOM 762 O O . ASN A 1 98 ? -12.775 12.151 2.643 1.00 90.00 98 ASN A O 1
ATOM 766 N N . GLY A 1 99 ? -10.580 12.461 2.347 1.00 91.88 99 GLY A N 1
ATOM 767 C CA . GLY A 1 99 ? -10.430 13.332 3.516 1.00 91.88 99 GLY A CA 1
ATOM 768 C C . GLY A 1 99 ? -9.007 13.387 4.062 1.00 91.88 99 GLY A C 1
ATOM 769 O O . GLY A 1 99 ? -8.059 13.059 3.365 1.00 91.88 99 GLY A O 1
ATOM 770 N N . SER A 1 100 ? -8.859 13.799 5.322 1.00 92.62 100 SER A N 1
ATOM 771 C CA . SER A 1 100 ? -7.561 13.866 6.017 1.00 92.62 100 SER A CA 1
ATOM 772 C C . SER A 1 100 ? -7.265 12.644 6.888 1.00 92.62 100 SER A C 1
ATOM 774 O O . SER A 1 100 ? -6.114 12.367 7.210 1.00 92.62 100 SER A O 1
ATOM 776 N N . ASP A 1 101 ? -8.309 11.918 7.286 1.00 95.62 101 ASP A N 1
ATOM 777 C CA . ASP A 1 101 ? -8.244 10.872 8.298 1.00 95.62 101 ASP A CA 1
ATOM 778 C C . ASP A 1 101 ? -8.745 9.543 7.731 1.00 95.62 101 ASP A C 1
ATOM 780 O O . ASP A 1 101 ? -9.789 9.496 7.076 1.00 95.62 101 ASP A O 1
ATOM 784 N N . TRP A 1 102 ? -8.064 8.435 8.041 1.00 97.19 102 TRP A N 1
ATOM 785 C CA . TRP A 1 102 ? -8.491 7.106 7.591 1.00 97.19 102 TRP A CA 1
ATOM 786 C C . TRP A 1 102 ? -9.584 6.508 8.492 1.00 97.19 102 TRP A C 1
ATOM 788 O O . TRP A 1 102 ? -9.392 5.564 9.266 1.00 97.19 102 TRP A O 1
ATOM 798 N N . VAL A 1 103 ? -10.757 7.128 8.413 1.00 96.88 103 VAL A N 1
ATOM 799 C CA . VAL A 1 103 ? -11.986 6.730 9.108 1.00 96.88 103 VAL A CA 1
ATOM 800 C C . VAL A 1 103 ? -12.640 5.508 8.447 1.00 96.88 103 VAL A C 1
ATOM 802 O O . VAL A 1 103 ? -12.307 5.187 7.300 1.00 96.88 103 VAL A O 1
ATOM 805 N N . PRO A 1 104 ? -13.582 4.825 9.129 1.00 96.81 104 PRO A N 1
ATOM 806 C CA . PRO A 1 104 ? -14.394 3.782 8.510 1.00 96.81 104 PRO A CA 1
ATOM 807 C C . PRO A 1 104 ? -14.959 4.225 7.161 1.00 96.81 104 PRO A C 1
ATOM 809 O O . PRO A 1 104 ? -15.387 5.368 7.012 1.00 96.81 104 PRO A O 1
ATOM 812 N N . THR A 1 105 ? -14.964 3.318 6.183 1.00 94.31 105 THR A N 1
ATOM 813 C CA . THR A 1 105 ? -15.329 3.542 4.768 1.00 94.31 105 THR A CA 1
ATOM 814 C C . THR A 1 105 ? -14.343 4.366 3.931 1.00 94.31 105 THR A C 1
ATOM 816 O O . THR A 1 105 ? -14.448 4.340 2.702 1.00 94.31 105 THR A O 1
ATOM 819 N N . GLY A 1 106 ? -13.365 5.029 4.556 1.00 97.19 106 GLY A N 1
ATOM 820 C CA . GLY A 1 106 ? -12.312 5.769 3.869 1.00 97.19 106 GLY A CA 1
ATOM 821 C C . GLY A 1 106 ? -11.340 4.859 3.114 1.00 97.19 106 GLY A C 1
ATOM 822 O O . GLY A 1 106 ? -11.112 3.705 3.494 1.00 97.19 106 GLY A O 1
ATOM 823 N N . THR A 1 107 ? -10.737 5.400 2.058 1.00 98.19 107 THR A N 1
ATOM 824 C CA . THR A 1 107 ? -9.718 4.720 1.250 1.00 98.19 107 THR A CA 1
ATOM 825 C C . THR A 1 107 ? -8.384 5.436 1.413 1.00 98.19 107 THR A C 1
ATOM 827 O O . THR A 1 107 ? -8.305 6.648 1.225 1.00 98.19 107 THR A O 1
ATOM 830 N N . LEU A 1 108 ? -7.352 4.679 1.766 1.00 98.44 108 LEU A N 1
ATOM 831 C CA . LEU A 1 108 ? -5.961 5.097 1.761 1.00 98.44 108 LEU A CA 1
ATOM 832 C C . LEU A 1 108 ? -5.349 4.702 0.416 1.00 98.44 108 LEU A C 1
ATOM 834 O O . LEU A 1 108 ? -5.455 3.542 0.016 1.00 98.44 108 LEU A O 1
ATOM 838 N N . LYS A 1 109 ? -4.707 5.644 -0.263 1.00 98.62 109 LYS A N 1
ATOM 839 C CA . LYS A 1 109 ? -3.807 5.373 -1.377 1.00 98.62 109 LYS A CA 1
ATOM 840 C C . LYS A 1 109 ? -2.391 5.310 -0.823 1.00 98.62 109 LYS A C 1
ATOM 842 O O . LYS A 1 109 ? -1.907 6.282 -0.256 1.00 98.62 109 LYS A O 1
ATOM 847 N N . ILE A 1 110 ? -1.749 4.161 -0.970 1.00 98.69 110 ILE A N 1
ATOM 848 C CA . ILE A 1 110 ? -0.320 3.979 -0.728 1.00 98.69 110 ILE A CA 1
ATOM 849 C C . ILE A 1 110 ? 0.368 4.052 -2.087 1.00 98.69 110 ILE A C 1
ATOM 851 O O . ILE A 1 110 ? -0.063 3.378 -3.024 1.00 98.69 110 ILE A O 1
ATOM 855 N N . THR A 1 111 ? 1.426 4.846 -2.188 1.00 98.38 111 THR A N 1
ATOM 856 C CA . THR A 1 111 ? 2.258 4.931 -3.390 1.00 98.38 111 THR A CA 1
ATOM 857 C C . THR A 1 111 ? 3.632 4.377 -3.059 1.00 98.38 111 THR A C 1
ATOM 859 O O . THR A 1 111 ? 4.313 4.904 -2.182 1.00 98.38 111 THR A O 1
ATOM 862 N N . VAL A 1 112 ? 4.027 3.296 -3.725 1.00 98.25 112 VAL A N 1
ATOM 863 C CA . VAL A 1 112 ? 5.366 2.715 -3.622 1.00 98.25 112 VAL A CA 1
ATOM 864 C C . VAL A 1 112 ? 6.218 3.282 -4.746 1.00 98.25 112 VAL A C 1
ATOM 866 O O . VAL A 1 112 ? 5.877 3.114 -5.911 1.00 98.25 112 VA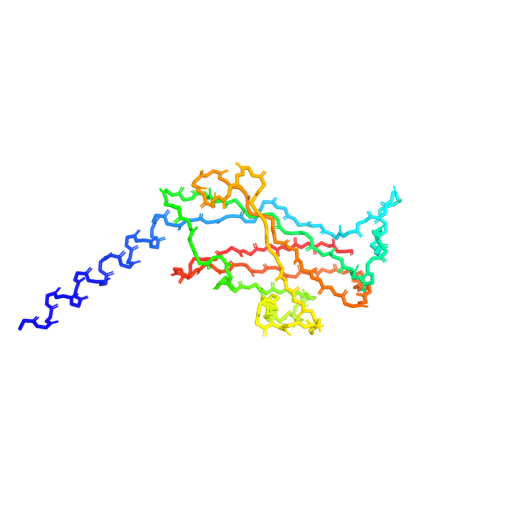L A O 1
ATOM 869 N N . HIS A 1 113 ? 7.325 3.920 -4.394 1.00 97.69 113 HIS A N 1
ATOM 870 C CA . HIS A 1 113 ? 8.221 4.593 -5.322 1.00 97.69 113 HIS A CA 1
ATOM 871 C C . HIS A 1 113 ? 9.436 3.712 -5.625 1.00 97.69 113 HIS A C 1
ATOM 873 O O . HIS A 1 113 ? 10.131 3.277 -4.701 1.00 97.69 113 HIS A O 1
ATOM 879 N N . TYR A 1 114 ? 9.743 3.497 -6.904 1.00 96.50 114 TYR A N 1
ATOM 880 C CA . TYR A 1 114 ? 10.975 2.846 -7.365 1.00 96.50 114 TYR A CA 1
ATOM 881 C C . TYR A 1 114 ? 11.841 3.799 -8.184 1.00 96.50 114 TYR A C 1
ATOM 883 O O . TYR A 1 114 ? 11.331 4.665 -8.877 1.00 96.50 114 TYR A O 1
ATOM 891 N N . GLY A 1 115 ? 13.164 3.622 -8.140 1.00 94.69 115 GLY A N 1
ATOM 892 C CA . GLY A 1 115 ? 14.088 4.417 -8.965 1.00 94.69 115 GLY A CA 1
ATOM 893 C C . GLY A 1 115 ? 14.239 3.909 -10.401 1.00 94.69 115 GLY A C 1
ATOM 894 O O . GLY A 1 115 ? 14.946 4.519 -11.195 1.00 94.69 115 GLY A O 1
ATOM 895 N N . LEU A 1 116 ? 13.636 2.762 -10.721 1.00 92.25 116 LEU A N 1
ATOM 896 C CA . LEU A 1 116 ? 13.711 2.100 -12.020 1.00 92.25 116 LEU A CA 1
ATOM 897 C C . LEU A 1 116 ? 12.396 1.377 -12.303 1.00 92.25 116 LEU A C 1
ATOM 899 O O . LEU A 1 116 ? 11.703 0.962 -11.371 1.00 92.25 116 LEU A O 1
ATOM 903 N N . ALA A 1 117 ? 12.113 1.174 -13.589 1.00 90.31 117 ALA A N 1
ATOM 904 C CA . ALA A 1 117 ? 11.004 0.348 -14.030 1.00 90.31 117 ALA A CA 1
ATOM 905 C C . ALA A 1 117 ? 11.098 -1.061 -13.428 1.00 90.31 117 ALA A C 1
ATOM 907 O O . ALA A 1 117 ? 12.175 -1.659 -13.334 1.00 90.31 117 ALA A O 1
ATOM 908 N N . LEU A 1 118 ? 9.947 -1.586 -13.031 1.00 92.06 118 LEU A N 1
ATOM 909 C CA . LEU A 1 118 ? 9.792 -2.954 -12.574 1.00 92.06 118 LEU A CA 1
ATOM 910 C C . LEU A 1 118 ? 9.553 -3.854 -13.788 1.00 92.06 118 LEU A C 1
ATOM 912 O O . LEU A 1 118 ? 8.984 -3.420 -14.785 1.00 92.06 118 LEU A O 1
ATOM 916 N N . SER A 1 119 ? 10.017 -5.097 -13.711 1.00 91.12 119 SER A N 1
ATOM 917 C CA . SER A 1 119 ? 9.788 -6.097 -14.755 1.00 91.12 119 SER A CA 1
ATOM 918 C C . SER A 1 119 ? 8.345 -6.594 -14.752 1.00 91.12 119 SER A C 1
ATOM 920 O O . SER A 1 119 ? 7.762 -6.745 -13.681 1.00 91.12 119 SER A O 1
ATOM 922 N N . ASP A 1 120 ? 7.838 -6.989 -15.915 1.00 91.00 120 ASP A N 1
ATOM 923 C CA . ASP A 1 120 ? 6.572 -7.714 -16.027 1.00 91.00 120 ASP A CA 1
ATOM 924 C C . ASP A 1 120 ? 6.558 -8.968 -15.141 1.00 91.00 120 ASP A C 1
ATOM 926 O O . ASP A 1 120 ? 7.573 -9.656 -14.958 1.00 91.00 120 ASP A O 1
ATOM 930 N N . GLY A 1 121 ? 5.384 -9.299 -14.607 1.00 93.38 121 GLY A N 1
ATOM 931 C CA . GLY A 1 121 ? 5.207 -10.500 -13.800 1.00 93.38 121 GLY A CA 1
ATOM 932 C C . GLY A 1 121 ? 4.195 -10.352 -12.675 1.00 93.38 121 GLY A C 1
ATOM 933 O O . GLY A 1 121 ? 3.460 -9.374 -12.569 1.00 93.38 121 GLY A O 1
ATOM 934 N N . ARG A 1 122 ? 4.130 -11.372 -11.812 1.00 96.81 122 ARG A N 1
ATOM 935 C CA . ARG A 1 122 ? 3.210 -11.395 -10.672 1.00 96.81 122 ARG A CA 1
ATOM 936 C C . ARG A 1 122 ? 3.881 -10.839 -9.423 1.00 96.81 122 ARG A C 1
ATOM 938 O O . ARG A 1 122 ? 4.956 -11.290 -9.033 1.00 96.81 122 ARG A O 1
ATOM 945 N N . TYR A 1 123 ? 3.207 -9.897 -8.779 1.00 97.56 123 TYR A N 1
ATOM 946 C CA . TYR A 1 123 ? 3.677 -9.188 -7.596 1.00 97.56 123 TYR A CA 1
ATOM 947 C C . TYR A 1 123 ? 2.793 -9.497 -6.394 1.00 97.56 123 TYR A C 1
ATOM 949 O O . TYR A 1 123 ? 1.573 -9.639 -6.517 1.00 97.56 123 TYR A O 1
ATOM 957 N N . TYR A 1 124 ? 3.422 -9.586 -5.224 1.00 98.25 124 TYR A N 1
ATOM 958 C CA . TYR A 1 124 ? 2.749 -9.744 -3.942 1.00 98.25 124 TYR A CA 1
ATOM 959 C C . TYR A 1 124 ? 2.727 -8.415 -3.194 1.00 98.25 124 TYR A C 1
ATOM 961 O O . TYR A 1 124 ? 3.753 -7.753 -3.053 1.00 98.25 124 TYR A O 1
ATOM 969 N N . ILE A 1 125 ? 1.555 -8.058 -2.679 1.00 98.50 125 ILE A N 1
ATOM 970 C CA . ILE A 1 125 ? 1.341 -6.905 -1.811 1.00 98.50 125 ILE A CA 1
ATOM 971 C C . ILE A 1 125 ? 0.825 -7.414 -0.471 1.00 98.50 125 ILE A C 1
ATOM 973 O O . ILE A 1 125 ? -0.111 -8.215 -0.424 1.00 98.50 125 ILE A O 1
ATOM 977 N N . LYS A 1 126 ? 1.369 -6.891 0.627 1.00 98.56 126 LYS A N 1
ATOM 978 C CA . LYS A 1 126 ? 0.760 -7.022 1.953 1.00 98.56 126 LYS A CA 1
ATOM 979 C C . LYS A 1 126 ? 0.848 -5.710 2.707 1.00 98.56 126 LYS A C 1
ATOM 981 O O . LYS A 1 126 ? 1.922 -5.127 2.810 1.00 98.56 126 LYS A O 1
ATOM 986 N N . VAL A 1 127 ? -0.273 -5.297 3.286 1.00 98.69 127 VAL A N 1
ATOM 987 C CA . VAL A 1 127 ? -0.356 -4.118 4.152 1.00 98.69 127 VAL A CA 1
ATOM 988 C C . VAL A 1 127 ? -0.783 -4.574 5.535 1.00 98.69 127 VAL A C 1
ATOM 990 O O . VAL A 1 127 ? -1.769 -5.297 5.669 1.00 98.69 127 VAL A O 1
ATOM 993 N N . THR A 1 128 ? -0.040 -4.167 6.560 1.00 98.56 128 THR A N 1
ATOM 994 C CA . THR A 1 128 ? -0.347 -4.457 7.966 1.00 98.56 128 THR A CA 1
ATOM 995 C C . THR A 1 128 ? -0.477 -3.149 8.736 1.00 98.56 128 THR A C 1
ATOM 997 O O . THR A 1 128 ? 0.420 -2.311 8.692 1.00 98.56 128 THR A O 1
ATOM 1000 N N . ILE A 1 129 ? -1.600 -2.970 9.431 1.00 97.62 129 ILE A N 1
ATOM 1001 C CA . ILE A 1 129 ? -1.850 -1.791 10.276 1.00 97.62 129 ILE A CA 1
ATOM 1002 C C . ILE A 1 129 ? -1.223 -1.957 11.665 1.00 97.62 129 ILE A C 1
ATOM 1004 O O . ILE A 1 129 ? -0.915 -3.089 12.035 1.00 97.62 129 ILE A O 1
ATOM 1008 N N . PRO A 1 130 ? -1.071 -0.894 12.485 1.00 95.38 130 PRO A N 1
ATOM 1009 C CA . PRO A 1 130 ? -0.328 -0.978 13.749 1.00 95.38 130 PRO A CA 1
ATOM 1010 C C . PRO A 1 130 ? -0.942 -1.947 14.766 1.00 95.38 130 PRO A C 1
ATOM 1012 O O . PRO A 1 130 ? -0.248 -2.511 15.608 1.00 95.38 130 PRO A O 1
ATOM 1015 N N . THR A 1 131 ? -2.251 -2.198 14.674 1.00 93.31 131 THR A N 1
ATOM 1016 C CA . THR A 1 131 ? -2.914 -3.228 15.487 1.00 93.31 131 THR A CA 1
ATOM 1017 C C . THR A 1 131 ? -2.470 -4.640 15.097 1.00 93.31 131 THR A C 1
ATOM 1019 O O . THR A 1 131 ? -2.629 -5.565 15.886 1.00 93.31 131 THR A O 1
ATOM 1022 N N . GLY A 1 132 ? -1.881 -4.812 13.914 1.00 94.56 132 GLY A N 1
ATOM 1023 C 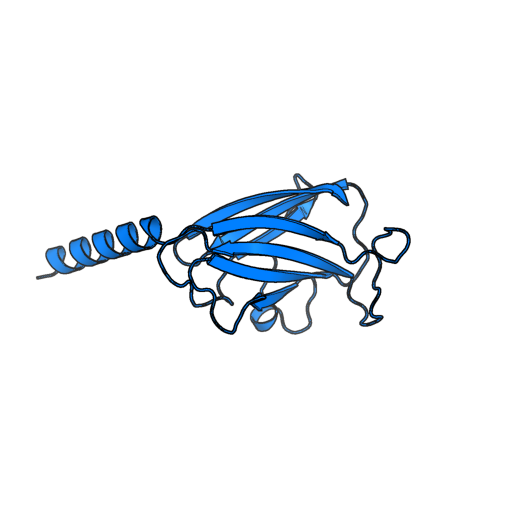CA . GLY A 1 132 ? -1.396 -6.047 13.305 1.00 94.56 132 GLY A CA 1
ATOM 1024 C C . GLY A 1 132 ? -2.448 -6.813 12.501 1.00 94.56 132 GLY A C 1
ATOM 1025 O O . GLY A 1 132 ? -2.240 -7.988 12.203 1.00 94.56 132 GLY A O 1
ATOM 1026 N N . VAL A 1 133 ? -3.580 -6.182 12.176 1.00 96.44 133 VAL A N 1
ATOM 1027 C CA . VAL A 1 133 ? -4.490 -6.665 11.126 1.00 96.44 133 VAL A CA 1
ATOM 1028 C C . VAL A 1 133 ? -3.833 -6.412 9.772 1.00 96.44 133 VAL A C 1
ATOM 1030 O O . VAL A 1 133 ? -3.195 -5.379 9.574 1.00 96.44 133 VAL A O 1
ATOM 1033 N N . SER A 1 134 ? -3.965 -7.353 8.844 1.00 98.00 134 SER A N 1
ATOM 1034 C CA . SER A 1 134 ? -3.341 -7.252 7.529 1.00 98.00 134 SER A CA 1
ATOM 1035 C C . SER A 1 134 ? -4.261 -7.749 6.434 1.00 98.00 134 SER A C 1
ATOM 1037 O O . SER A 1 134 ? -5.033 -8.675 6.675 1.00 98.00 134 SER A O 1
ATOM 1039 N N . ASP A 1 135 ? -4.079 -7.222 5.231 1.00 98.69 135 ASP A N 1
ATOM 1040 C CA . ASP A 1 135 ? -4.625 -7.806 4.011 1.00 98.69 135 ASP A CA 1
ATOM 1041 C C . ASP A 1 135 ? -3.521 -7.963 2.960 1.00 98.69 135 ASP A C 1
ATOM 1043 O O . ASP A 1 135 ? -2.489 -7.283 3.016 1.00 98.69 135 ASP A O 1
ATOM 1047 N N . SER A 1 136 ? -3.719 -8.894 2.031 1.00 98.25 136 SER A N 1
ATOM 1048 C CA . SER A 1 136 ? -2.763 -9.178 0.964 1.00 98.25 136 SER A CA 1
ATOM 1049 C C . SER A 1 136 ? -3.437 -9.329 -0.386 1.00 98.25 136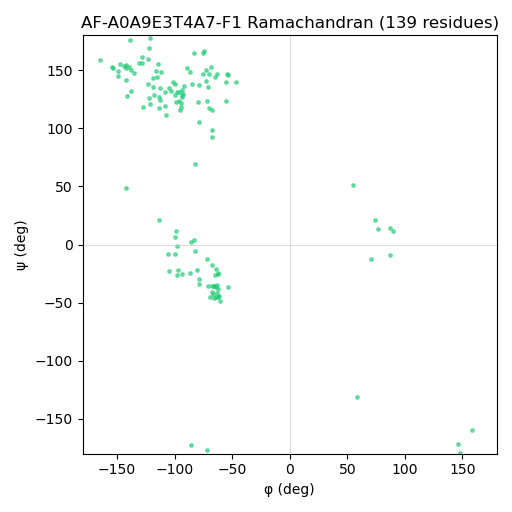 SER A C 1
ATOM 1051 O O . SER A 1 136 ? -4.548 -9.845 -0.481 1.00 98.25 136 SER A O 1
ATOM 1053 N N . TYR A 1 137 ? -2.731 -8.928 -1.434 1.00 98.06 137 TYR A N 1
ATOM 1054 C CA . TYR A 1 137 ? -3.241 -8.888 -2.794 1.00 98.06 137 TYR A CA 1
ATOM 1055 C C . TYR A 1 137 ? -2.151 -9.306 -3.778 1.00 98.06 137 TYR A C 1
ATOM 1057 O O . TYR A 1 137 ? -0.962 -9.119 -3.518 1.00 98.06 137 TYR A O 1
ATOM 1065 N N . PHE A 1 138 ? -2.562 -9.871 -4.909 1.00 97.12 138 PHE A N 1
ATOM 1066 C CA . PHE A 1 138 ? -1.669 -10.133 -6.030 1.00 97.12 138 PHE A CA 1
ATOM 1067 C C . PHE A 1 138 ? -2.064 -9.246 -7.195 1.00 97.12 138 PHE A C 1
ATOM 1069 O O . PHE A 1 138 ? -3.243 -9.173 -7.538 1.00 97.12 138 PHE A O 1
ATOM 1076 N N . MET A 1 139 ? -1.072 -8.638 -7.828 1.00 94.50 139 MET A N 1
ATOM 1077 C CA . MET A 1 139 ? -1.252 -7.932 -9.089 1.00 94.50 139 MET A CA 1
ATOM 1078 C C . MET A 1 139 ? -0.316 -8.501 -10.147 1.00 94.50 139 MET A C 1
ATOM 1080 O O . MET A 1 139 ? 0.688 -9.139 -9.822 1.00 94.50 139 MET A O 1
ATOM 1084 N N . SER A 1 140 ? -0.657 -8.255 -11.403 1.00 92.31 140 SER A N 1
ATOM 1085 C CA . SER A 1 140 ? 0.252 -8.442 -12.525 1.00 92.31 140 SER A CA 1
ATOM 1086 C C . SER A 1 140 ? 0.720 -7.069 -12.983 1.00 92.31 140 SER A C 1
ATOM 1088 O O . SER A 1 140 ? -0.101 -6.152 -13.057 1.00 92.31 140 SER A O 1
ATOM 1090 N N . MET A 1 141 ? 2.023 -6.947 -13.221 1.00 85.75 141 MET A N 1
ATOM 1091 C CA . MET A 1 141 ? 2.612 -5.875 -14.020 1.00 85.75 141 MET A CA 1
ATOM 1092 C C . MET A 1 141 ? 2.763 -6.369 -15.447 1.00 85.75 141 MET A C 1
ATOM 1094 O O . MET A 1 141 ? 3.174 -7.549 -15.595 1.00 85.75 141 MET A O 1
#

Secondary structure (DSSP, 8-state):
--HHHHHHHHHHHHHHHHH--EEEEEEEE-B-TTS-B--SS-SS-EEEEEEEEE-SSS-B--GGG-EEEEEETT--EEEPBHHHHTT-SSEEEEEETTSSSB-TT-EEEEEEEESSPPPSSEEEEEEE-TTS-EEEEEEE-

Sequence (141 aa):
MQGGDAIASMAYRSEERMKSQIRIIHAAGELDSDGWFQDTNGNGKFDVFIWVKNTGASRIIALDQLDVFFGPEGNFARIPNENAAGDSLPNWSWSVENGSDWVPTGTLKITVHYGLALSDGRYYIKVTIPTGVSDSYFMSM